Protein AF-Q2I5V4-F1 (afdb_monomer_lite)

Radius of gyration: 16.19 Å; chains: 1; bounding box: 44×23×45 Å

pLDDT: mean 92.4, std 4.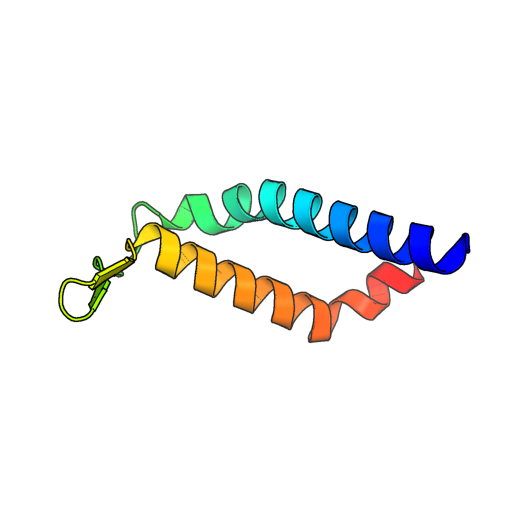49, range [76.38, 97.25]

Organism: Crocosphaera watsonii (NCBI:txid263511)

Foldseek 3Di:
DVVVVVVVVVVVVVVVVCVVCLCVVQVVCVVVQPDQWDDDPVPDTQHSSNVSSVVSVVVVVVCCVPPVVVVVVVD

Secondary structure (DSSP, 8-state):
-HHHHHHHHHHHHHHHHHHHHHHHHHGGGSTT-----EEETTTEEE-HHHHHHHHHHHHHHHHHHHHTHHHHTT-

Structure (mmCIF, N/CA/C/O backbone):
data_AF-Q2I5V4-F1
#
_entry.id   AF-Q2I5V4-F1
#
loop_
_atom_site.group_PDB
_atom_site.id
_atom_site.type_symbol
_atom_site.label_atom_id
_atom_site.label_alt_id
_atom_site.label_comp_id
_atom_site.label_asym_id
_atom_site.label_entity_id
_atom_site.label_seq_id
_atom_site.pdbx_PDB_ins_code
_atom_site.Car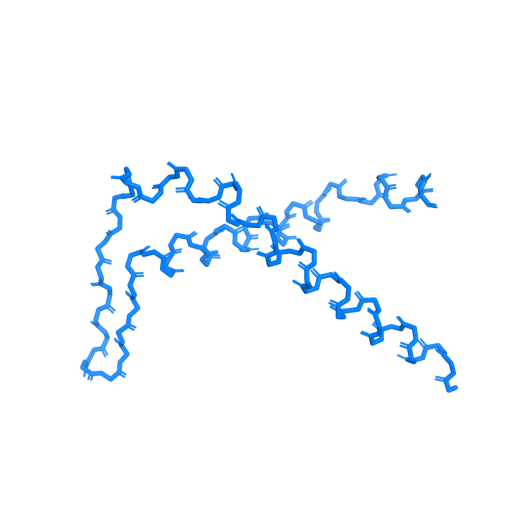tn_x
_atom_site.Cartn_y
_atom_site.Cartn_z
_atom_site.occupancy
_atom_site.B_iso_or_equiv
_atom_site.auth_seq_id
_atom_site.auth_comp_id
_atom_site.auth_asym_id
_atom_site.auth_atom_id
_atom_site.pdbx_PDB_model_num
ATOM 1 N N . ASN A 1 1 ? 8.232 -8.570 -27.499 1.00 82.06 1 ASN A N 1
ATOM 2 C CA . ASN A 1 1 ? 7.988 -9.591 -26.451 1.00 82.06 1 ASN A CA 1
ATOM 3 C C . ASN A 1 1 ? 8.709 -9.267 -25.144 1.00 82.06 1 ASN A C 1
ATOM 5 O O . ASN A 1 1 ? 8.029 -9.155 -24.137 1.00 82.06 1 ASN A O 1
ATOM 9 N N . ILE A 1 2 ? 10.023 -8.993 -25.142 1.00 95.12 2 ILE A N 1
ATOM 10 C CA . ILE A 1 2 ? 10.770 -8.727 -23.891 1.00 95.12 2 ILE A CA 1
ATOM 11 C C . ILE A 1 2 ? 10.306 -7.475 -23.118 1.00 95.12 2 ILE A C 1
ATOM 13 O O . ILE A 1 2 ? 10.254 -7.497 -21.897 1.00 95.12 2 ILE A O 1
ATOM 17 N N . ARG A 1 3 ? 9.905 -6.401 -23.819 1.00 95.38 3 ARG A N 1
ATOM 18 C CA . ARG A 1 3 ? 9.464 -5.137 -23.192 1.00 95.38 3 ARG A CA 1
ATOM 19 C C . ARG A 1 3 ? 8.263 -5.339 -22.266 1.00 95.38 3 ARG A C 1
ATOM 21 O O . ARG A 1 3 ? 8.268 -4.846 -21.148 1.00 95.38 3 ARG A O 1
ATOM 28 N N . TRP A 1 4 ? 7.271 -6.104 -22.719 1.00 97.00 4 TRP A N 1
ATOM 29 C CA . TRP A 1 4 ? 6.108 -6.457 -21.904 1.00 97.00 4 TRP A CA 1
ATOM 30 C C . TRP A 1 4 ? 6.498 -7.323 -20.706 1.00 97.00 4 TRP A C 1
ATOM 32 O O . TRP A 1 4 ? 6.012 -7.082 -19.608 1.00 97.00 4 TRP A O 1
ATOM 42 N N . GLY A 1 5 ? 7.437 -8.258 -20.890 1.00 97.00 5 GLY A N 1
ATOM 43 C CA . GLY A 1 5 ? 7.996 -9.042 -19.788 1.00 97.00 5 GLY A CA 1
ATOM 44 C C . GLY A 1 5 ? 8.650 -8.168 -18.715 1.00 97.00 5 GLY A C 1
ATOM 45 O O . GLY A 1 5 ? 8.372 -8.347 -17.535 1.00 97.00 5 GLY A O 1
ATOM 46 N N . LEU A 1 6 ? 9.447 -7.171 -19.114 1.00 96.25 6 LEU A N 1
ATOM 47 C CA . LEU A 1 6 ? 10.083 -6.234 -18.181 1.00 96.25 6 LEU A CA 1
ATOM 48 C C . LEU A 1 6 ? 9.064 -5.361 -17.436 1.00 96.25 6 LEU A C 1
ATOM 50 O O . LEU A 1 6 ? 9.229 -5.135 -16.243 1.00 96.25 6 LEU A O 1
ATOM 54 N N . ILE A 1 7 ? 7.994 -4.916 -18.104 1.00 96.19 7 ILE A N 1
ATOM 55 C CA . ILE A 1 7 ? 6.907 -4.165 -17.453 1.00 96.19 7 ILE A CA 1
ATOM 56 C C . ILE A 1 7 ? 6.213 -5.032 -16.396 1.00 96.19 7 ILE A C 1
ATOM 58 O O . ILE A 1 7 ? 5.985 -4.573 -15.280 1.00 96.19 7 ILE A O 1
ATOM 62 N N . ILE A 1 8 ? 5.918 -6.293 -16.723 1.00 97.25 8 ILE A N 1
ATOM 63 C CA . ILE A 1 8 ? 5.276 -7.233 -15.797 1.00 97.25 8 ILE A CA 1
ATOM 64 C C . ILE A 1 8 ? 6.181 -7.508 -14.591 1.00 97.25 8 ILE A C 1
ATOM 66 O O . ILE A 1 8 ? 5.732 -7.406 -13.452 1.00 97.25 8 ILE A O 1
ATOM 70 N N . VAL A 1 9 ? 7.463 -7.803 -14.817 1.00 96.75 9 VAL A N 1
ATOM 71 C CA . VAL A 1 9 ? 8.429 -8.032 -13.730 1.00 96.75 9 VAL A CA 1
ATOM 72 C C . VAL A 1 9 ? 8.591 -6.781 -12.866 1.00 96.75 9 VAL A C 1
ATOM 74 O O . VAL A 1 9 ? 8.615 -6.896 -11.644 1.00 96.75 9 VAL A O 1
ATOM 77 N N . GLY A 1 10 ? 8.628 -5.589 -13.469 1.00 95.12 10 GLY A N 1
ATOM 78 C CA . GLY A 1 10 ? 8.651 -4.322 -12.737 1.00 95.12 10 GLY A CA 1
ATOM 79 C C . GLY A 1 10 ? 7.416 -4.122 -11.854 1.00 95.12 10 GLY A C 1
ATOM 80 O O . GLY A 1 10 ? 7.554 -3.713 -10.703 1.00 95.12 10 GLY A O 1
ATOM 81 N N . ALA A 1 11 ? 6.225 -4.476 -12.346 1.00 96.25 11 ALA A N 1
ATOM 82 C CA . ALA A 1 11 ? 4.986 -4.418 -11.568 1.00 96.25 11 ALA A CA 1
ATOM 83 C C . ALA A 1 11 ? 4.975 -5.415 -10.396 1.00 96.25 11 ALA A C 1
ATOM 85 O O . ALA A 1 11 ? 4.548 -5.079 -9.294 1.00 96.25 11 ALA A O 1
ATOM 86 N N . PHE A 1 12 ? 5.488 -6.631 -10.592 1.00 97.12 12 PHE A N 1
ATOM 87 C CA . PHE A 1 12 ? 5.640 -7.583 -9.489 1.00 97.12 12 PHE A CA 1
ATOM 88 C C . PHE A 1 12 ? 6.705 -7.139 -8.480 1.00 97.12 12 PHE A C 1
ATOM 90 O O . PHE A 1 12 ? 6.511 -7.306 -7.277 1.00 97.12 12 PHE A O 1
ATOM 97 N N . GLY A 1 13 ? 7.800 -6.535 -8.947 1.00 95.88 13 GLY A N 1
ATOM 98 C CA . GLY A 1 13 ? 8.833 -5.963 -8.087 1.00 95.88 13 GLY A CA 1
ATOM 99 C C . GLY A 1 13 ? 8.308 -4.814 -7.225 1.00 95.88 13 GLY A C 1
ATOM 100 O O . GLY A 1 13 ? 8.608 -4.754 -6.035 1.00 95.88 13 GLY A O 1
ATOM 101 N N . SER A 1 14 ? 7.476 -3.928 -7.783 1.00 94.06 14 SER A N 1
ATOM 102 C CA . SER A 1 14 ? 6.863 -2.844 -7.007 1.00 94.06 14 SER A CA 1
ATOM 103 C C . SER A 1 14 ? 5.828 -3.357 -6.005 1.00 94.06 14 SER A C 1
ATOM 105 O O . SER A 1 14 ? 5.766 -2.844 -4.888 1.00 94.06 14 SER A O 1
ATOM 107 N N . TYR A 1 15 ? 5.071 -4.402 -6.355 1.00 94.94 15 TYR A N 1
ATOM 108 C CA . TYR A 1 15 ? 4.135 -5.056 -5.439 1.00 94.94 15 TYR A CA 1
ATOM 109 C C . TYR A 1 15 ? 4.847 -5.622 -4.203 1.00 94.94 15 TYR A C 1
ATOM 111 O O . TYR A 1 15 ? 4.463 -5.313 -3.074 1.00 94.94 15 TYR A O 1
ATOM 119 N N . THR A 1 16 ? 5.913 -6.405 -4.391 1.00 94.12 16 THR A N 1
ATOM 120 C CA . THR A 1 16 ? 6.644 -7.016 -3.268 1.00 94.12 16 THR A CA 1
ATOM 121 C C . THR A 1 16 ? 7.408 -5.985 -2.441 1.00 94.12 16 THR A C 1
ATOM 123 O O . THR A 1 16 ? 7.445 -6.094 -1.214 1.00 94.12 16 THR A O 1
ATOM 126 N N . LEU A 1 17 ? 7.976 -4.957 -3.078 1.00 93.25 17 LEU A N 1
ATOM 127 C CA . LEU A 1 17 ? 8.660 -3.866 -2.384 1.00 93.25 17 LEU A CA 1
ATOM 128 C C . LEU A 1 17 ? 7.688 -3.043 -1.527 1.00 93.25 17 LEU A C 1
ATOM 130 O O . LEU A 1 17 ? 7.983 -2.750 -0.371 1.00 93.25 17 LEU A O 1
ATOM 134 N N . GLY A 1 18 ? 6.503 -2.722 -2.054 1.00 93.06 18 GLY A N 1
ATOM 135 C CA . GLY A 1 18 ? 5.454 -2.044 -1.291 1.00 93.06 18 GLY A CA 1
ATOM 136 C C . GLY A 1 18 ? 4.938 -2.889 -0.122 1.00 93.06 18 GLY A C 1
ATOM 137 O O . GLY A 1 18 ? 4.838 -2.387 0.998 1.00 93.06 18 GLY A O 1
ATOM 138 N N . ALA A 1 19 ? 4.668 -4.177 -0.357 1.00 92.12 19 ALA A N 1
ATOM 139 C CA . ALA A 1 19 ? 4.136 -5.095 0.652 1.00 92.12 19 ALA A CA 1
ATOM 140 C C . ALA A 1 19 ? 5.091 -5.310 1.839 1.00 92.12 19 ALA A C 1
ATOM 142 O O . ALA A 1 19 ? 4.648 -5.323 2.985 1.00 92.12 19 ALA A O 1
ATOM 143 N 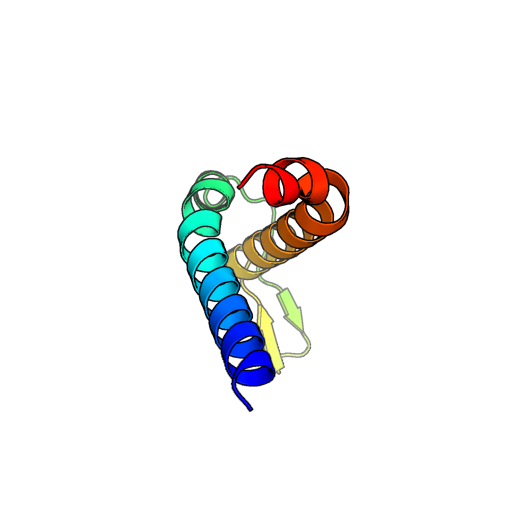N . ASN A 1 20 ? 6.397 -5.427 1.589 1.00 92.88 20 ASN A N 1
ATOM 144 C CA . ASN A 1 20 ? 7.382 -5.570 2.665 1.00 92.88 20 ASN A CA 1
ATOM 145 C C . ASN A 1 20 ? 7.563 -4.273 3.468 1.00 92.88 20 ASN A C 1
ATOM 147 O O . ASN A 1 20 ? 7.781 -4.315 4.678 1.00 92.88 20 ASN A O 1
ATOM 151 N N . ASN A 1 21 ? 7.456 -3.113 2.816 1.00 93.94 21 ASN A N 1
ATOM 152 C CA . ASN A 1 21 ? 7.761 -1.836 3.456 1.00 93.94 21 ASN A CA 1
ATOM 153 C C . ASN A 1 21 ? 6.568 -1.230 4.201 1.00 93.94 21 ASN A C 1
ATOM 155 O O . ASN A 1 21 ? 6.772 -0.525 5.192 1.00 93.94 21 ASN A O 1
ATOM 159 N N . ILE A 1 22 ? 5.332 -1.490 3.767 1.00 95.00 22 ILE A N 1
ATOM 160 C CA . ILE A 1 22 ? 4.150 -0.872 4.381 1.00 95.00 22 ILE A CA 1
ATOM 161 C C . ILE A 1 22 ? 3.984 -1.279 5.850 1.00 95.00 22 ILE A C 1
ATOM 163 O O . ILE A 1 22 ? 3.605 -0.443 6.664 1.00 95.00 22 ILE A O 1
ATOM 167 N N . GLY A 1 23 ? 4.350 -2.511 6.222 1.00 91.62 23 GLY A N 1
ATOM 168 C CA . GLY A 1 23 ? 4.328 -2.968 7.615 1.00 91.62 23 GLY A CA 1
ATOM 169 C C . GLY A 1 23 ? 5.271 -2.177 8.528 1.00 91.62 23 GLY A C 1
ATOM 170 O O . GLY A 1 23 ? 4.904 -1.873 9.659 1.00 91.62 23 GLY A O 1
ATOM 171 N N . ASN A 1 24 ? 6.434 -1.758 8.019 1.00 92.44 24 ASN A N 1
ATOM 172 C CA . ASN A 1 24 ? 7.406 -0.972 8.788 1.00 92.44 24 ASN A CA 1
ATOM 173 C C . ASN A 1 24 ? 6.914 0.453 9.077 1.00 92.44 24 ASN A C 1
ATOM 175 O O . ASN A 1 24 ? 7.286 1.035 10.091 1.00 92.44 24 ASN A O 1
ATOM 179 N N . VAL A 1 25 ? 6.086 1.016 8.192 1.00 91.31 25 VAL A N 1
ATOM 180 C CA . VAL A 1 25 ? 5.556 2.380 8.340 1.00 91.31 25 VAL A CA 1
ATOM 181 C C . VAL A 1 25 ? 4.210 2.367 9.058 1.00 91.31 25 VAL A C 1
ATOM 183 O O . VAL A 1 25 ? 4.034 3.067 10.048 1.00 91.31 25 VAL A O 1
ATOM 186 N N . MET A 1 26 ? 3.262 1.553 8.593 1.00 94.81 26 MET A N 1
ATOM 187 C CA . MET A 1 26 ? 1.895 1.525 9.121 1.00 94.81 26 MET A CA 1
ATOM 188 C C . MET A 1 26 ? 1.770 0.709 10.406 1.00 94.81 26 MET A C 1
ATOM 190 O O . MET A 1 26 ? 0.952 1.045 11.259 1.00 94.81 26 MET A O 1
ATOM 194 N N . GLY A 1 27 ? 2.587 -0.336 10.578 1.00 92.06 27 GLY A N 1
ATOM 195 C CA . GLY A 1 27 ? 2.504 -1.250 11.721 1.00 92.06 27 GLY A CA 1
ATOM 196 C C . GLY A 1 27 ? 2.692 -0.560 13.073 1.00 92.06 27 GLY A C 1
ATOM 197 O O . GLY A 1 27 ? 2.027 -0.919 14.041 1.00 92.06 27 GLY A O 1
ATOM 198 N N . VAL A 1 28 ? 3.521 0.488 13.128 1.00 93.88 28 VAL A N 1
ATOM 199 C CA . VAL A 1 28 ? 3.760 1.283 14.348 1.00 93.88 28 VAL A CA 1
ATOM 200 C C . VAL A 1 28 ? 2.495 2.018 14.815 1.00 93.88 28 VAL A C 1
ATOM 202 O O . VAL A 1 28 ? 2.335 2.270 16.006 1.00 93.88 28 VAL A O 1
ATOM 205 N N . PHE A 1 29 ? 1.568 2.315 13.901 1.00 93.44 29 PHE A N 1
ATOM 206 C CA . PHE A 1 29 ? 0.324 3.035 14.193 1.00 93.44 29 PHE A CA 1
ATOM 207 C C . PHE A 1 29 ? -0.869 2.116 14.479 1.00 93.44 29 PHE A C 1
ATOM 209 O O . PHE A 1 29 ? -1.945 2.607 14.806 1.00 93.44 29 PHE A O 1
ATOM 216 N N . VAL A 1 30 ? -0.709 0.792 14.379 1.00 93.62 30 VAL A N 1
ATOM 217 C CA . VAL A 1 30 ? -1.801 -0.162 14.639 1.00 93.62 30 VAL A CA 1
ATOM 218 C C . VAL A 1 30 ? -2.357 -0.044 16.069 1.00 93.62 30 VAL A C 1
ATOM 220 O O . VAL A 1 30 ? -3.576 0.049 16.199 1.00 93.62 30 VAL A O 1
ATOM 223 N N . PRO A 1 31 ? -1.538 0.01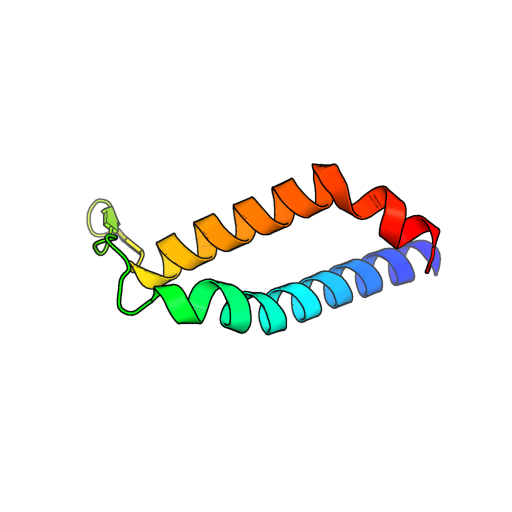4 17.144 1.00 92.38 31 PRO A N 1
ATOM 224 C CA . PRO A 1 31 ? -2.059 0.061 18.517 1.00 92.38 31 PRO A CA 1
ATOM 225 C C . PRO A 1 31 ? -2.767 1.372 18.882 1.00 92.38 31 PRO A C 1
ATOM 227 O O . PRO A 1 31 ? -3.559 1.400 19.817 1.00 92.38 31 PRO A O 1
ATOM 230 N N . SER A 1 32 ? -2.452 2.461 18.180 1.00 90.12 32 SER A N 1
ATOM 231 C CA . SER A 1 32 ? -2.996 3.804 18.410 1.00 90.12 32 SER A CA 1
ATOM 232 C C . SER A 1 32 ? -4.007 4.228 17.342 1.00 90.12 32 SER A C 1
ATOM 234 O O . SER A 1 32 ? -4.405 5.393 17.294 1.00 90.12 32 SER A O 1
ATOM 236 N N . SER A 1 33 ? -4.413 3.298 16.474 1.00 88.75 33 SER A N 1
ATOM 237 C CA . SER A 1 33 ? -5.340 3.577 15.386 1.00 88.75 33 SER A CA 1
ATOM 238 C C . SER A 1 33 ? -6.725 3.949 15.929 1.00 88.75 33 SER A C 1
ATOM 240 O O . SER A 1 33 ? -7.281 3.193 16.725 1.00 88.75 33 SER A O 1
ATOM 242 N N . PRO A 1 34 ? -7.318 5.076 15.491 1.00 87.62 34 PRO A N 1
ATOM 243 C CA . PRO A 1 34 ? -8.662 5.477 15.900 1.00 87.62 34 PRO A CA 1
ATOM 244 C C . PRO A 1 34 ? -9.767 4.781 15.087 1.00 87.62 34 PRO A C 1
ATOM 246 O O . PRO A 1 34 ? -10.938 5.112 15.258 1.00 87.62 34 PRO A O 1
ATOM 249 N N . PHE A 1 35 ? -9.419 3.887 14.151 1.00 91.25 35 PHE A N 1
ATOM 250 C CA . PHE A 1 35 ? -10.401 3.225 13.296 1.00 91.25 35 PHE A CA 1
ATOM 251 C C . PHE A 1 35 ? -11.123 2.105 14.041 1.00 91.25 35 PHE A C 1
ATOM 253 O O . PHE A 1 35 ? -10.527 1.341 14.797 1.00 91.25 35 PHE A O 1
ATOM 260 N N . GLU A 1 36 ? -12.413 1.975 13.755 1.00 88.81 36 GLU A N 1
ATOM 261 C CA . GLU A 1 36 ? -13.237 0.851 14.184 1.00 88.81 36 GLU A CA 1
ATOM 262 C C . GLU A 1 36 ? -13.541 -0.054 12.986 1.00 88.81 36 GLU A C 1
ATOM 264 O O . GLU A 1 36 ? -13.432 0.354 11.827 1.00 88.81 36 GLU A O 1
ATOM 269 N N . ASN A 1 37 ? -13.922 -1.303 13.250 1.00 88.62 37 ASN A N 1
ATOM 270 C CA . ASN A 1 37 ? -14.269 -2.242 12.186 1.00 88.62 37 ASN A CA 1
ATOM 271 C C . ASN A 1 37 ? -15.504 -1.747 11.417 1.00 88.62 37 ASN A C 1
ATOM 273 O O . ASN A 1 37 ? -16.566 -1.523 12.000 1.00 88.62 37 ASN A O 1
ATOM 277 N N . LEU A 1 38 ? -15.372 -1.613 10.098 1.00 87.44 38 LEU A N 1
ATOM 278 C CA . LEU A 1 38 ? -16.454 -1.207 9.213 1.00 87.44 38 LEU A CA 1
ATOM 279 C C . LEU A 1 38 ? -17.242 -2.435 8.774 1.00 87.44 38 LEU A C 1
ATOM 281 O O . LEU A 1 38 ? -16.742 -3.275 8.027 1.00 87.44 38 LEU A O 1
ATOM 285 N N . LYS A 1 39 ? -18.505 -2.489 9.199 1.00 87.19 39 LYS A N 1
ATOM 286 C CA . LYS A 1 39 ? -19.471 -3.494 8.757 1.00 87.19 39 LYS A CA 1
ATOM 287 C C . LYS A 1 39 ? -20.440 -2.864 7.770 1.00 87.19 39 LYS A C 1
ATOM 289 O O . LYS A 1 39 ? -21.274 -2.048 8.156 1.00 87.19 39 LYS A O 1
ATOM 294 N N . ILE A 1 40 ? -20.369 -3.248 6.502 1.00 82.50 40 ILE A N 1
ATOM 295 C CA . ILE A 1 40 ? -21.286 -2.758 5.468 1.00 82.50 40 ILE A CA 1
ATOM 296 C C . ILE A 1 40 ? -22.353 -3.825 5.232 1.00 82.50 40 ILE A C 1
ATOM 298 O O . ILE A 1 40 ? -22.078 -4.885 4.666 1.00 82.50 40 ILE A O 1
ATOM 302 N N . ALA A 1 41 ? -23.573 -3.535 5.696 1.00 77.88 41 ALA A N 1
ATOM 303 C CA . ALA A 1 41 ? -24.791 -4.318 5.452 1.00 77.88 41 ALA A CA 1
ATOM 304 C C . ALA A 1 41 ? -24.689 -5.837 5.744 1.00 77.88 41 ALA A C 1
ATOM 306 O O . ALA A 1 41 ? -25.480 -6.616 5.222 1.00 77.88 41 ALA A O 1
ATOM 307 N N . GLY A 1 42 ? -23.724 -6.267 6.568 1.00 76.38 42 GLY A N 1
ATOM 308 C CA . GLY A 1 42 ? -23.486 -7.676 6.908 1.00 76.38 42 GLY A CA 1
ATOM 309 C C . GLY A 1 42 ? -22.800 -8.518 5.821 1.00 76.38 42 GLY A C 1
ATOM 310 O O . GLY A 1 42 ? -22.693 -9.727 5.995 1.00 76.38 42 GLY A O 1
ATOM 311 N N . ILE A 1 43 ? -22.343 -7.909 4.720 1.00 80.12 43 ILE A N 1
ATOM 312 C CA . ILE A 1 43 ? -21.738 -8.613 3.568 1.00 80.12 43 ILE A CA 1
ATOM 313 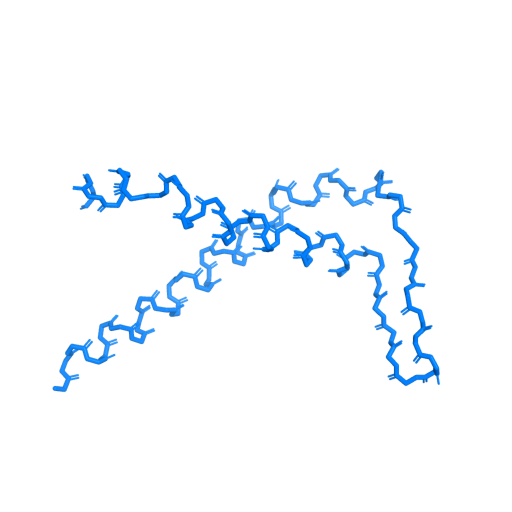C C . ILE A 1 43 ? -20.238 -8.305 3.451 1.00 80.12 43 ILE A C 1
ATOM 315 O O . ILE A 1 43 ? -19.464 -9.154 3.017 1.00 80.12 43 ILE A O 1
ATOM 319 N N . PHE A 1 44 ? -19.823 -7.105 3.860 1.00 81.50 44 PHE A N 1
ATOM 320 C CA . PHE A 1 44 ? -18.425 -6.681 3.882 1.00 81.50 44 PHE A CA 1
ATOM 321 C C . PHE A 1 44 ? -18.018 -6.304 5.305 1.00 81.50 44 PHE A C 1
ATOM 323 O O . PHE A 1 44 ? -18.630 -5.425 5.914 1.00 81.50 44 PHE A O 1
ATOM 330 N N . ASP A 1 45 ? -16.982 -6.967 5.811 1.00 87.94 45 ASP A N 1
ATOM 331 C CA . ASP A 1 45 ? -16.326 -6.674 7.085 1.00 87.94 45 ASP A CA 1
ATOM 332 C C . ASP A 1 45 ? -14.899 -6.210 6.755 1.00 87.94 45 ASP A C 1
ATOM 334 O O . ASP A 1 45 ? -14.107 -6.987 6.225 1.00 87.94 45 ASP A O 1
ATOM 338 N N . ILE A 1 46 ? -14.592 -4.933 7.000 1.00 90.12 46 ILE A N 1
ATOM 339 C CA . ILE A 1 46 ? -13.249 -4.361 6.825 1.00 90.12 46 ILE A CA 1
ATOM 340 C C . ILE A 1 46 ? -12.720 -3.981 8.204 1.00 90.12 46 ILE A C 1
ATOM 342 O O . ILE A 1 46 ? -13.258 -3.091 8.872 1.00 90.12 46 ILE A O 1
ATOM 346 N N . SER A 1 47 ? -11.644 -4.631 8.632 1.00 92.69 47 SER A N 1
ATOM 347 C CA . SER A 1 47 ? -11.034 -4.372 9.932 1.00 92.69 47 SER A CA 1
ATOM 348 C C . SER A 1 47 ? -10.401 -2.982 10.011 1.00 92.69 47 SER A C 1
ATOM 350 O O . SER A 1 47 ? -9.995 -2.391 9.008 1.00 92.69 47 SER A O 1
ATOM 352 N N . ALA A 1 48 ? -10.266 -2.462 11.230 1.00 91.56 48 ALA A N 1
ATOM 353 C CA . ALA A 1 48 ? -9.553 -1.212 11.496 1.00 91.56 48 ALA A CA 1
ATOM 354 C C . ALA A 1 48 ? -8.116 -1.216 10.931 1.00 91.56 48 ALA A C 1
ATOM 356 O O . ALA A 1 48 ? -7.641 -0.213 10.396 1.00 91.56 48 ALA A O 1
ATOM 357 N N . VAL A 1 49 ? -7.438 -2.369 10.997 1.00 93.44 49 VAL A N 1
ATOM 358 C CA . VAL A 1 49 ? -6.081 -2.545 10.461 1.00 93.44 49 VAL A CA 1
ATOM 359 C C . VAL A 1 49 ? 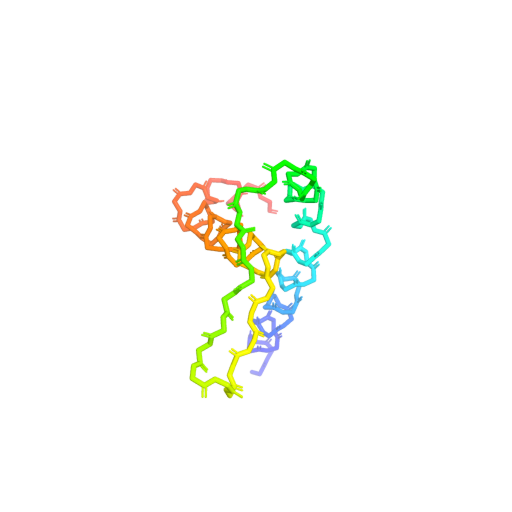-6.083 -2.461 8.937 1.00 93.44 49 VAL A C 1
ATOM 361 O O . VAL A 1 49 ? -5.254 -1.759 8.365 1.00 93.44 49 VAL A O 1
ATOM 364 N N . GLU A 1 50 ? -7.027 -3.111 8.260 1.00 93.56 50 GLU A N 1
ATOM 365 C CA . GLU A 1 50 ? -7.137 -3.036 6.798 1.00 93.56 50 GLU A CA 1
ATOM 366 C C . GLU A 1 50 ? -7.443 -1.615 6.321 1.00 93.56 50 GLU A C 1
ATOM 368 O O . GLU A 1 50 ? -6.858 -1.169 5.337 1.00 93.56 50 GLU A O 1
ATOM 373 N N . GLN A 1 51 ? -8.283 -0.866 7.040 1.00 94.50 51 GLN A N 1
ATOM 374 C CA . GLN A 1 51 ? -8.537 0.549 6.743 1.00 94.50 51 GLN A CA 1
ATOM 375 C C . GLN A 1 51 ? -7.267 1.395 6.875 1.00 94.50 51 GLN A C 1
ATOM 377 O O . GLN A 1 51 ? -6.956 2.193 5.987 1.00 94.50 51 GLN A O 1
ATOM 382 N N . LEU A 1 52 ? -6.500 1.194 7.951 1.00 95.12 52 LEU A N 1
ATOM 383 C CA . LEU A 1 52 ? -5.229 1.883 8.167 1.00 95.12 52 LEU A CA 1
ATOM 384 C C . LEU A 1 52 ? -4.242 1.585 7.031 1.00 95.12 52 LEU A C 1
ATOM 386 O O . LEU A 1 52 ? -3.656 2.502 6.457 1.00 95.12 52 LEU A O 1
ATOM 390 N N . PHE A 1 53 ? -4.077 0.313 6.673 1.00 95.00 53 PHE A N 1
ATOM 391 C CA . PHE A 1 53 ? -3.167 -0.103 5.606 1.00 95.00 53 PHE A CA 1
ATOM 392 C C . PHE A 1 53 ? -3.647 0.345 4.222 1.00 95.00 53 PHE A C 1
ATOM 394 O O . PHE A 1 53 ? -2.817 0.678 3.378 1.00 95.00 53 PHE A O 1
ATOM 401 N N . LEU A 1 54 ? -4.959 0.435 3.990 1.00 94.31 54 LEU A N 1
ATOM 402 C CA . LEU A 1 54 ? -5.527 0.988 2.761 1.00 94.31 54 LEU A CA 1
ATOM 403 C C . LEU A 1 54 ? -5.176 2.472 2.610 1.00 94.31 54 LEU A C 1
ATOM 405 O O . LEU A 1 54 ? -4.706 2.889 1.550 1.00 94.31 54 LEU A O 1
ATOM 409 N N . LEU A 1 55 ? -5.337 3.263 3.674 1.00 95.06 55 LEU A N 1
ATOM 410 C CA . LEU A 1 55 ? -4.918 4.667 3.684 1.00 95.06 55 LEU A CA 1
ATOM 411 C C . LEU A 1 55 ? -3.407 4.804 3.478 1.00 95.06 55 LEU A C 1
ATOM 413 O O . LEU A 1 55 ? -2.971 5.644 2.691 1.00 95.06 55 LEU A O 1
ATOM 417 N N . GLY A 1 56 ? -2.615 3.945 4.122 1.00 95.31 56 GLY A N 1
ATOM 418 C CA . GLY A 1 56 ? -1.170 3.874 3.911 1.00 95.31 56 GLY A CA 1
ATOM 419 C C . GLY A 1 56 ? -0.800 3.580 2.456 1.00 95.31 56 GLY A C 1
ATOM 420 O O . GLY A 1 56 ? 0.056 4.253 1.886 1.00 95.31 56 GLY A O 1
ATOM 421 N N . ALA A 1 57 ? -1.481 2.630 1.813 1.00 95.62 57 ALA A N 1
ATOM 422 C CA . ALA A 1 57 ? -1.255 2.287 0.412 1.00 95.62 57 ALA A CA 1
ATOM 423 C C . ALA A 1 57 ? -1.608 3.448 -0.533 1.00 95.62 57 ALA A C 1
ATOM 425 O O . ALA A 1 57 ? -0.848 3.733 -1.461 1.00 95.62 57 ALA A O 1
ATOM 426 N N . ILE A 1 58 ? -2.710 4.162 -0.273 1.00 96.75 58 ILE A N 1
ATOM 427 C CA . ILE A 1 58 ? -3.075 5.377 -1.018 1.00 96.75 58 ILE A CA 1
ATOM 428 C C . ILE A 1 58 ? -1.996 6.450 -0.839 1.00 96.75 58 ILE A C 1
ATOM 430 O O . ILE A 1 58 ? -1.559 7.046 -1.822 1.00 96.75 58 ILE A O 1
ATOM 434 N N . ALA A 1 59 ? -1.520 6.669 0.388 1.00 95.44 59 ALA A N 1
ATOM 435 C CA . ALA A 1 59 ? -0.463 7.635 0.668 1.00 95.44 59 ALA A CA 1
ATOM 436 C C . ALA A 1 59 ? 0.847 7.287 -0.061 1.00 95.44 59 ALA A C 1
ATOM 438 O O . ALA A 1 59 ? 1.459 8.170 -0.664 1.00 95.44 59 ALA A O 1
ATOM 439 N N . ILE A 1 60 ? 1.247 6.009 -0.081 1.00 94.88 60 ILE A N 1
ATOM 440 C CA . ILE A 1 60 ? 2.409 5.537 -0.851 1.00 94.88 60 ILE A CA 1
ATOM 441 C C . ILE A 1 60 ? 2.201 5.808 -2.342 1.00 94.88 60 ILE A C 1
ATOM 443 O O . ILE A 1 60 ? 3.087 6.371 -2.980 1.00 94.88 60 ILE A O 1
ATOM 447 N N . ALA A 1 61 ? 1.039 5.461 -2.900 1.00 95.00 61 ALA A N 1
ATOM 448 C CA . ALA A 1 61 ? 0.744 5.696 -4.312 1.00 95.00 61 ALA A CA 1
ATOM 449 C C . ALA A 1 61 ? 0.840 7.189 -4.666 1.00 95.00 61 ALA A C 1
ATOM 451 O O . ALA A 1 61 ? 1.531 7.554 -5.617 1.00 95.00 61 ALA A O 1
ATOM 452 N N . VAL A 1 62 ? 0.221 8.065 -3.868 1.00 96.81 62 VAL A N 1
ATOM 453 C CA . VAL A 1 62 ? 0.298 9.523 -4.049 1.00 96.81 62 VAL A CA 1
ATOM 454 C C . VAL A 1 62 ? 1.740 10.019 -3.935 1.00 96.81 62 VAL A C 1
ATOM 456 O O . VAL A 1 62 ? 2.179 10.802 -4.777 1.00 96.81 62 VAL A O 1
ATOM 459 N N . GLY A 1 63 ? 2.505 9.544 -2.950 1.00 94.81 63 GLY A N 1
ATOM 460 C CA . GLY A 1 63 ? 3.916 9.899 -2.775 1.00 94.81 63 GLY A CA 1
ATOM 461 C C . GLY A 1 63 ? 4.784 9.464 -3.958 1.00 94.81 63 GLY A C 1
ATOM 462 O O . GLY A 1 63 ? 5.631 10.229 -4.424 1.00 94.81 63 GLY A O 1
ATOM 463 N N . VAL A 1 64 ? 4.521 8.278 -4.517 1.00 94.50 64 VAL A N 1
ATOM 464 C CA . VAL A 1 64 ? 5.161 7.819 -5.754 1.00 94.50 64 VAL A CA 1
ATOM 465 C C . VAL A 1 64 ? 4.806 8.763 -6.901 1.00 94.50 64 VAL A C 1
ATOM 467 O O . VAL A 1 64 ? 5.711 9.287 -7.546 1.00 94.50 64 VAL A O 1
ATOM 470 N N . PHE A 1 65 ? 3.529 9.072 -7.127 1.00 94.44 65 PHE A N 1
ATOM 471 C CA . PHE A 1 65 ? 3.131 9.968 -8.219 1.00 94.44 65 PHE A CA 1
ATOM 472 C C . PHE A 1 65 ? 3.695 11.391 -8.096 1.00 94.44 65 PHE A C 1
ATOM 474 O O . PHE A 1 65 ? 3.966 12.022 -9.116 1.00 94.44 65 PHE A O 1
ATOM 481 N N . THR A 1 66 ? 3.888 11.895 -6.877 1.00 95.94 66 THR A N 1
ATOM 482 C CA . THR A 1 66 ? 4.280 13.293 -6.636 1.00 95.94 66 THR A CA 1
ATOM 483 C C . THR A 1 66 ? 5.790 13.507 -6.495 1.00 95.94 66 THR A C 1
ATOM 485 O O . THR A 1 66 ? 6.292 14.504 -7.010 1.00 95.94 66 THR A O 1
ATOM 488 N N . TYR A 1 67 ? 6.538 12.583 -5.877 1.00 94.62 67 TYR A N 1
ATOM 489 C CA . TYR A 1 67 ? 7.943 12.824 -5.501 1.00 94.62 67 TYR A CA 1
ATOM 490 C C . TYR A 1 67 ? 8.962 11.802 -6.031 1.00 94.62 67 TYR A C 1
ATOM 492 O O . TYR A 1 67 ? 10.158 12.091 -6.055 1.00 94.62 67 TYR A O 1
ATOM 500 N N . SER A 1 68 ? 8.545 10.624 -6.505 1.00 91.12 68 SER A N 1
ATOM 501 C CA . SER A 1 68 ? 9.502 9.541 -6.819 1.00 91.12 68 SER A CA 1
ATOM 502 C C . SER A 1 68 ? 10.364 9.767 -8.068 1.00 91.12 68 SER A C 1
ATOM 504 O O . SER A 1 68 ? 11.425 9.153 -8.201 1.00 91.12 68 SER A O 1
ATOM 506 N N . LYS A 1 69 ? 9.944 10.647 -8.989 1.00 92.19 69 LYS A N 1
ATOM 507 C CA . LYS A 1 69 ? 10.588 10.815 -10.305 1.00 92.19 69 LYS A CA 1
ATOM 508 C C . LYS A 1 69 ? 12.073 11.157 -10.202 1.00 92.19 69 LYS A C 1
ATOM 510 O O . LYS A 1 69 ? 12.865 10.629 -10.972 1.00 92.19 69 LYS A O 1
ATOM 515 N N . GLN A 1 70 ? 12.451 12.034 -9.274 1.00 92.12 70 GLN A N 1
ATOM 516 C CA . GLN A 1 70 ? 13.844 12.464 -9.135 1.00 92.12 70 GLN A CA 1
ATOM 517 C C . GLN A 1 70 ? 14.752 11.302 -8.729 1.00 92.12 70 GLN A C 1
ATOM 519 O O . GLN A 1 70 ? 15.814 11.141 -9.315 1.00 92.12 70 GLN A O 1
ATOM 524 N N . VAL A 1 71 ? 14.299 10.453 -7.802 1.00 94.12 71 VAL A N 1
ATOM 525 C CA . VAL A 1 71 ? 15.063 9.284 -7.350 1.00 94.12 71 VAL A CA 1
ATOM 526 C C . VAL A 1 71 ? 15.150 8.238 -8.459 1.00 94.12 71 VAL A C 1
ATOM 528 O O . VAL A 1 71 ? 16.236 7.755 -8.756 1.00 94.12 71 VAL A O 1
ATOM 531 N N . MET A 1 72 ? 14.042 7.939 -9.141 1.00 93.19 72 MET A N 1
ATOM 532 C CA . MET A 1 72 ? 14.032 6.930 -10.210 1.00 93.19 72 MET A CA 1
ATOM 533 C C . MET A 1 72 ? 14.928 7.284 -11.400 1.00 93.19 72 MET A C 1
ATOM 535 O O . MET A 1 72 ? 15.401 6.389 -12.079 1.00 93.19 72 MET A O 1
ATOM 539 N N . MET A 1 73 ? 15.165 8.571 -11.665 1.00 94.81 73 MET A N 1
ATOM 540 C CA . MET A 1 73 ? 16.061 9.004 -12.744 1.00 94.81 73 MET A CA 1
ATOM 541 C C . MET A 1 73 ? 17.548 8.936 -12.360 1.00 94.81 73 MET A C 1
ATOM 543 O O . MET A 1 73 ? 18.399 9.136 -13.223 1.00 94.81 73 MET A O 1
ATOM 547 N N . THR A 1 74 ? 17.858 8.705 -11.080 1.00 94.62 74 THR A N 1
ATOM 548 C CA . THR A 1 74 ? 19.236 8.612 -10.563 1.00 94.62 74 THR A CA 1
ATOM 549 C C . THR A 1 74 ? 19.719 7.181 -10.326 1.00 94.62 74 THR A C 1
ATOM 551 O O . THR A 1 74 ? 20.899 6.999 -10.035 1.00 94.62 74 THR A O 1
ATOM 554 N N . VAL A 1 75 ? 18.828 6.189 -10.439 1.00 86.00 75 VAL A N 1
ATOM 555 C CA . VAL A 1 75 ? 19.106 4.753 -10.251 1.00 86.00 75 VAL A CA 1
ATOM 556 C C . VAL A 1 75 ? 19.100 4.059 -11.606 1.00 86.00 75 VAL A C 1
ATOM 558 O O . VAL A 1 75 ? 20.011 3.238 -11.839 1.00 86.00 75 VAL A O 1
#

Sequence (75 aa):
NIRWGLIIVGAFGSYTLGANNIGNVMGVFVPSSPFENLKIAGIFDISAVEQLFLLGAIAIAVGVFTYSKQVMMTV